Protein AF-A0ABD5DUK4-F1 (afdb_monomer)

pLDDT: mean 93.21, std 4.84, range [73.25, 97.94]

Secondary structure (DSSP, 8-state):
-HHHHHHHHHHHHHHHS-SS---SSHHHHHHHHHHHHHHHHHHHHHHPPPPPPP-

Structure (mmCIF, N/CA/C/O backbone):
data_AF-A0ABD5DUK4-F1
#
_entry.id   AF-A0ABD5DUK4-F1
#
loop_
_atom_site.group_PDB
_atom_site.id
_atom_site.type_symbol
_atom_site.label_atom_id
_atom_site.label_alt_id
_atom_site.label_comp_id
_atom_site.label_asym_id
_atom_site.label_entity_id
_atom_site.label_seq_id
_atom_site.pdbx_PDB_ins_code
_atom_site.Cartn_x
_atom_site.Cartn_y
_atom_site.Cartn_z
_atom_site.occupancy
_atom_site.B_iso_or_equiv
_atom_site.auth_seq_id
_atom_site.auth_comp_id
_atom_site.auth_asym_id
_atom_site.auth_atom_id
_atom_site.pdbx_PDB_model_num
ATOM 1 N N . HIS A 1 1 ? 9.481 -0.239 -19.504 1.00 84.81 1 HIS A N 1
ATOM 2 C CA . HIS A 1 1 ? 8.565 0.822 -19.030 1.00 84.81 1 HIS A CA 1
ATOM 3 C C . HIS A 1 1 ? 7.694 0.364 -17.854 1.00 84.81 1 HIS A C 1
ATOM 5 O O . HIS A 1 1 ? 7.791 0.970 -16.796 1.00 84.81 1 HIS A O 1
ATOM 11 N N . GLN A 1 2 ? 6.934 -0.738 -17.975 1.00 89.69 2 GLN A N 1
ATOM 12 C CA . GLN A 1 2 ? 6.005 -1.205 -16.923 1.00 89.69 2 GLN A CA 1
ATOM 13 C C . GLN A 1 2 ? 6.645 -1.437 -15.547 1.00 89.69 2 GLN A C 1
ATOM 15 O O . GLN A 1 2 ? 6.092 -1.019 -14.535 1.00 89.69 2 GLN A O 1
ATOM 20 N N . ARG A 1 3 ? 7.853 -2.012 -15.506 1.00 93.56 3 ARG A N 1
ATOM 21 C CA . ARG A 1 3 ? 8.573 -2.231 -14.247 1.00 93.56 3 ARG A CA 1
ATOM 22 C C . ARG A 1 3 ? 8.859 -0.943 -13.471 1.00 93.56 3 ARG A C 1
ATOM 24 O O . ARG A 1 3 ? 8.578 -0.879 -12.284 1.00 93.56 3 ARG A O 1
ATOM 31 N N . SER A 1 4 ? 9.337 0.098 -14.149 1.00 95.38 4 SER A N 1
ATOM 32 C CA . SER A 1 4 ? 9.624 1.393 -13.517 1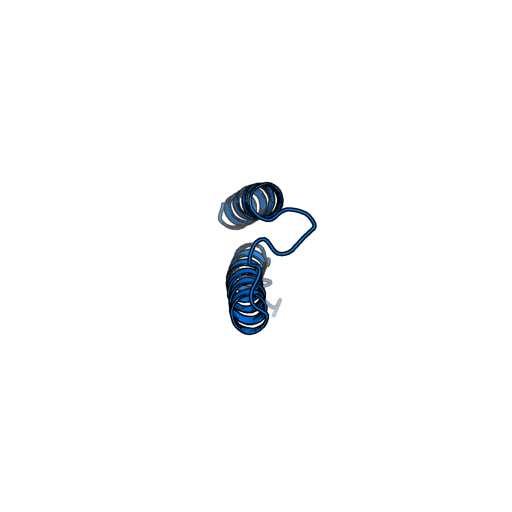.00 95.38 4 SER A CA 1
ATOM 33 C C . SER A 1 4 ? 8.350 2.081 -12.997 1.00 95.38 4 SER A C 1
ATOM 35 O O . SER A 1 4 ? 8.357 2.672 -11.914 1.00 95.38 4 SER A O 1
ATOM 37 N N . ILE A 1 5 ? 7.225 1.939 -13.712 1.00 94.88 5 ILE A N 1
ATOM 38 C CA . ILE A 1 5 ? 5.913 2.403 -13.233 1.00 94.88 5 ILE A CA 1
ATOM 39 C C . ILE A 1 5 ? 5.503 1.633 -11.974 1.00 94.88 5 ILE A C 1
ATOM 41 O O . ILE A 1 5 ? 5.090 2.248 -10.992 1.00 94.88 5 ILE A O 1
ATOM 45 N N . ALA A 1 6 ? 5.634 0.305 -11.986 1.00 96.00 6 ALA A N 1
ATOM 46 C CA . ALA A 1 6 ? 5.283 -0.540 -10.851 1.00 96.00 6 ALA A CA 1
ATOM 47 C C . ALA A 1 6 ? 6.126 -0.218 -9.605 1.00 96.00 6 ALA A C 1
ATOM 49 O O . ALA A 1 6 ? 5.581 -0.120 -8.507 1.00 96.00 6 ALA A O 1
ATOM 50 N N . GLU A 1 7 ? 7.427 0.020 -9.776 1.00 95.75 7 GLU A N 1
ATOM 51 C CA . GLU A 1 7 ? 8.340 0.434 -8.704 1.00 95.75 7 GLU A CA 1
ATOM 52 C C . GLU A 1 7 ? 7.947 1.806 -8.130 1.00 95.75 7 GLU A C 1
ATOM 54 O O . GLU A 1 7 ? 7.830 1.961 -6.911 1.00 95.75 7 GLU A O 1
ATOM 59 N N . THR A 1 8 ? 7.634 2.779 -8.993 1.00 97.06 8 THR A N 1
ATOM 60 C CA . THR A 1 8 ? 7.176 4.114 -8.565 1.00 97.06 8 THR A CA 1
ATOM 61 C C . THR A 1 8 ? 5.831 4.047 -7.833 1.00 97.06 8 THR A C 1
ATOM 63 O O . THR A 1 8 ? 5.638 4.702 -6.806 1.00 97.06 8 THR A O 1
ATOM 66 N N . ALA A 1 9 ? 4.891 3.239 -8.325 1.00 96.12 9 ALA A N 1
ATOM 67 C CA . ALA A 1 9 ? 3.598 3.031 -7.682 1.00 96.12 9 ALA A CA 1
ATOM 68 C C . ALA A 1 9 ? 3.741 2.315 -6.330 1.00 96.12 9 ALA A C 1
ATOM 70 O O . ALA A 1 9 ? 3.073 2.697 -5.371 1.00 96.12 9 ALA A O 1
ATOM 71 N N . MET A 1 10 ? 4.649 1.340 -6.218 1.00 96.56 10 MET A N 1
ATOM 72 C CA . MET A 1 10 ? 4.951 0.653 -4.958 1.00 96.56 10 MET A CA 1
ATOM 73 C C . MET A 1 10 ? 5.552 1.611 -3.924 1.00 96.56 10 MET A C 1
ATOM 75 O O . MET A 1 10 ? 5.179 1.559 -2.753 1.00 96.56 10 MET A O 1
ATOM 79 N N . TYR A 1 11 ? 6.443 2.515 -4.341 1.00 95.50 11 TYR A N 1
ATOM 80 C CA . TYR A 1 11 ? 6.970 3.556 -3.457 1.00 95.50 11 TYR A CA 1
ATOM 81 C C . TYR A 1 11 ? 5.847 4.445 -2.903 1.00 95.50 11 TYR A C 1
ATOM 83 O O . TYR A 1 11 ? 5.740 4.612 -1.691 1.00 95.50 11 TYR A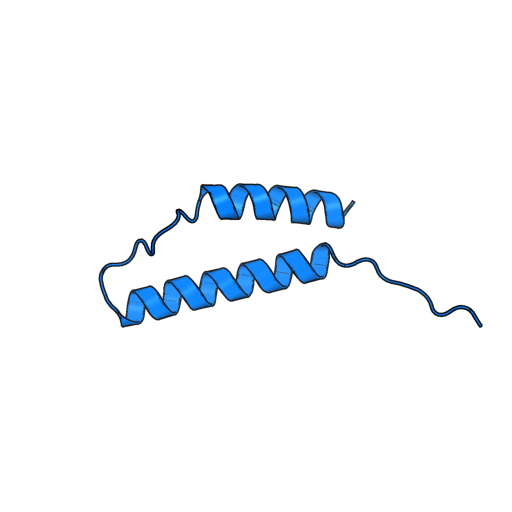 O 1
ATOM 91 N N . ARG A 1 12 ? 4.949 4.939 -3.768 1.00 95.75 12 ARG A N 1
ATOM 92 C CA . ARG A 1 12 ? 3.787 5.743 -3.342 1.00 95.75 12 ARG A CA 1
ATOM 93 C C . ARG A 1 12 ? 2.840 4.963 -2.434 1.00 95.75 12 ARG A C 1
ATOM 95 O O . ARG A 1 12 ? 2.391 5.503 -1.431 1.00 95.75 12 ARG A O 1
ATOM 102 N N . PHE A 1 13 ? 2.574 3.696 -2.750 1.00 94.50 13 PHE A N 1
ATOM 103 C CA . PHE A 1 13 ? 1.758 2.818 -1.914 1.00 94.50 13 PHE A CA 1
ATOM 104 C C . PHE A 1 13 ? 2.327 2.721 -0.493 1.00 94.50 13 PHE A C 1
ATOM 106 O O . PHE A 1 13 ? 1.595 2.951 0.459 1.00 94.50 13 PHE A O 1
ATOM 113 N N . LYS A 1 14 ? 3.638 2.505 -0.335 1.00 92.06 14 LYS A N 1
ATOM 114 C CA . LYS A 1 14 ? 4.300 2.473 0.984 1.00 92.06 14 LYS A CA 1
ATOM 115 C C . LYS A 1 14 ? 4.291 3.808 1.735 1.00 92.06 14 LYS A C 1
ATOM 117 O O . LYS A 1 14 ? 4.481 3.816 2.941 1.00 92.06 14 LYS A O 1
ATOM 122 N N . GLN A 1 15 ? 4.160 4.936 1.038 1.00 92.75 15 GLN A N 1
ATOM 123 C CA . GLN A 1 15 ? 4.026 6.246 1.685 1.00 92.75 15 GLN A CA 1
ATOM 124 C C . GLN A 1 15 ? 2.589 6.504 2.149 1.00 92.75 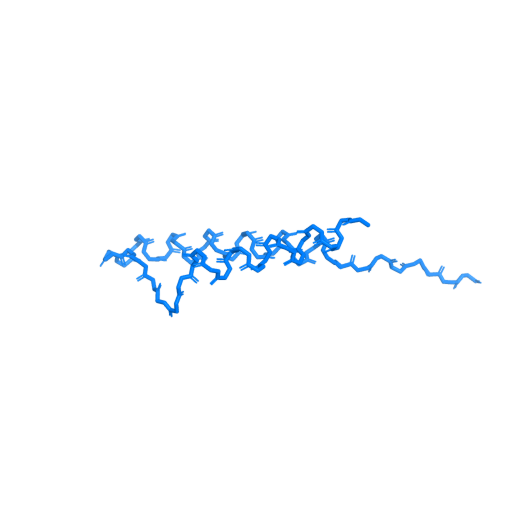15 GLN A C 1
ATOM 126 O O . GLN A 1 15 ? 2.385 7.121 3.188 1.00 92.75 15 GLN A O 1
ATOM 131 N N . LEU A 1 16 ? 1.600 6.032 1.385 1.00 91.12 16 LEU A N 1
ATOM 132 C CA . LEU A 1 16 ? 0.182 6.154 1.731 1.00 91.12 16 LEU A CA 1
ATOM 133 C C . LEU A 1 16 ? -0.213 5.198 2.856 1.00 91.12 16 LEU A C 1
ATOM 135 O O . LEU A 1 16 ? -0.945 5.578 3.765 1.00 91.12 16 LEU A O 1
ATOM 139 N N . ILE A 1 17 ? 0.259 3.955 2.775 1.00 87.94 17 ILE A N 1
ATOM 140 C CA . ILE A 1 17 ? 0.004 2.934 3.781 1.00 87.94 17 ILE A CA 1
ATOM 141 C C . ILE A 1 17 ? 1.146 3.007 4.792 1.00 87.94 17 ILE A C 1
ATOM 143 O O . ILE A 1 17 ? 2.264 2.579 4.512 1.00 87.94 17 ILE A O 1
ATOM 147 N N . GLY A 1 18 ? 0.868 3.615 5.944 1.00 83.38 18 GLY A N 1
ATOM 148 C CA . GLY A 1 18 ? 1.818 3.710 7.048 1.00 83.38 18 GLY A CA 1
ATOM 149 C C . GLY A 1 18 ? 2.161 2.342 7.664 1.00 83.38 18 GLY A C 1
ATOM 150 O O . GLY A 1 18 ? 1.682 1.302 7.213 1.00 83.38 18 GLY A O 1
ATOM 151 N N . PRO A 1 19 ? 2.965 2.314 8.741 1.00 86.88 19 PRO A N 1
ATOM 152 C CA . PRO A 1 19 ? 3.360 1.067 9.404 1.00 86.88 19 PRO A CA 1
ATOM 153 C C . PRO A 1 19 ? 2.212 0.365 10.151 1.00 86.88 19 PRO A C 1
ATOM 155 O O . PRO A 1 19 ? 2.406 -0.725 10.685 1.00 86.88 19 PRO A O 1
ATOM 158 N N . THR A 1 20 ? 1.030 0.981 10.222 1.00 91.44 20 THR A N 1
ATOM 159 C CA . THR A 1 20 ? -0.124 0.506 10.991 1.00 91.44 20 THR A CA 1
ATOM 160 C C . THR A 1 20 ? -1.400 0.555 10.161 1.00 91.44 20 THR A C 1
ATOM 162 O O . THR A 1 20 ? -1.523 1.372 9.250 1.00 91.44 20 THR A O 1
ATOM 165 N N . LEU A 1 21 ? -2.383 -0.267 10.534 1.00 94.38 21 LEU A N 1
ATOM 166 C CA . LEU A 1 21 ? -3.733 -0.198 9.974 1.00 94.38 21 LEU A CA 1
ATOM 167 C C . LEU A 1 21 ? -4.430 1.075 10.453 1.00 94.38 21 LEU A C 1
ATOM 169 O O . LEU A 1 21 ? -4.350 1.433 11.631 1.00 94.38 21 LEU A O 1
ATOM 173 N N . SER A 1 22 ? -5.091 1.765 9.532 1.00 92.31 22 SER A N 1
ATOM 174 C CA . SER A 1 22 ? -5.747 3.045 9.800 1.00 92.31 22 SER A CA 1
ATOM 175 C C . SER A 1 22 ? -7.160 2.878 10.360 1.00 92.31 22 SER A C 1
ATOM 177 O O . SER A 1 22 ? -7.651 3.743 11.093 1.00 92.31 22 SER A O 1
ATOM 179 N N . LEU A 1 23 ? -7.822 1.760 10.047 1.00 94.94 23 LEU A N 1
ATOM 180 C CA . LEU A 1 23 ? -9.205 1.513 10.444 1.00 94.94 23 LEU A CA 1
ATOM 181 C C . LEU A 1 23 ? -9.294 0.935 11.864 1.00 94.94 23 LEU A C 1
ATOM 183 O O . LEU A 1 23 ? -8.467 0.138 12.299 1.00 94.94 23 LEU A O 1
ATOM 187 N N . ARG A 1 24 ? -10.326 1.345 12.614 1.00 94.56 24 ARG A N 1
ATOM 188 C CA . ARG A 1 24 ? -10.487 0.994 14.042 1.00 94.56 24 ARG A CA 1
ATOM 189 C C . ARG A 1 24 ? -11.318 -0.265 14.300 1.00 94.56 24 ARG A C 1
ATOM 191 O O . ARG A 1 24 ? -11.244 -0.830 15.383 1.00 94.56 24 ARG A O 1
ATOM 198 N N . ASN A 1 25 ? -12.137 -0.683 13.338 1.00 97.62 25 ASN A N 1
ATOM 199 C CA . ASN A 1 25 ? -12.956 -1.889 13.449 1.00 97.62 25 ASN A CA 1
ATOM 200 C C . ASN A 1 25 ? -12.201 -3.090 12.866 1.00 97.62 25 ASN A C 1
ATOM 202 O O . ASN A 1 25 ? -11.638 -2.979 11.782 1.00 97.62 25 ASN A O 1
ATOM 206 N N . TYR A 1 26 ? -12.245 -4.238 13.544 1.00 97.19 26 TYR A N 1
ATOM 207 C CA . TYR A 1 26 ? -11.550 -5.453 13.107 1.00 97.19 26 TYR A CA 1
ATOM 208 C C . TYR A 1 26 ? -11.903 -5.877 11.671 1.00 97.19 26 TYR A C 1
ATOM 210 O O . TYR A 1 26 ? -11.017 -6.090 10.850 1.00 97.19 26 TYR A O 1
ATOM 218 N N . ASN A 1 27 ? -13.188 -5.939 11.317 1.00 97.94 27 ASN A N 1
ATOM 219 C CA . ASN A 1 27 ? -13.589 -6.329 9.962 1.00 97.94 27 ASN A CA 1
ATOM 220 C C . ASN A 1 27 ? -13.149 -5.291 8.921 1.00 97.94 27 ASN A C 1
ATOM 222 O O . ASN A 1 27 ? -12.789 -5.642 7.798 1.00 97.94 27 ASN A O 1
ATOM 226 N N . ALA A 1 28 ? -13.128 -4.013 9.302 1.00 97.44 28 ALA A N 1
ATOM 227 C CA . ALA A 1 28 ? -12.608 -2.955 8.448 1.00 97.44 28 ALA A CA 1
ATOM 228 C C . ALA A 1 28 ? -11.089 -3.106 8.229 1.00 97.44 28 ALA A C 1
ATOM 230 O O . ALA A 1 28 ? -10.627 -3.004 7.097 1.00 97.44 28 ALA A O 1
ATOM 231 N N . GLN A 1 29 ? -10.332 -3.448 9.275 1.00 96.75 29 GLN A N 1
ATOM 232 C CA . GLN A 1 29 ? -8.903 -3.772 9.190 1.00 96.75 29 GLN A CA 1
ATOM 233 C C . GLN A 1 29 ? -8.634 -4.962 8.264 1.00 96.75 29 GLN A C 1
ATOM 235 O O . GLN A 1 29 ? -7.739 -4.897 7.424 1.00 96.75 29 GLN A O 1
ATOM 240 N N . VAL A 1 30 ? -9.438 -6.026 8.359 1.00 97.81 30 VAL A N 1
ATOM 241 C CA . VAL A 1 30 ? -9.358 -7.162 7.426 1.00 97.81 30 VAL A CA 1
ATOM 242 C C . VAL A 1 30 ? -9.547 -6.682 5.982 1.00 97.81 30 VAL A C 1
ATOM 244 O O . VAL A 1 30 ? -8.767 -7.049 5.103 1.00 97.81 30 VAL A O 1
ATOM 247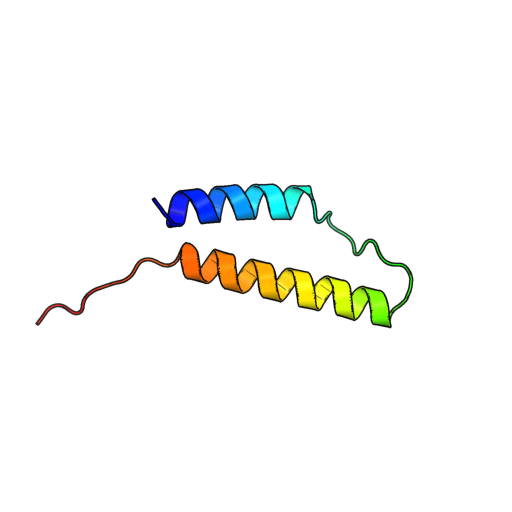 N N . GLY A 1 31 ? -10.527 -5.807 5.735 1.00 97.50 31 GLY A N 1
ATOM 248 C CA . GLY A 1 31 ? -10.748 -5.19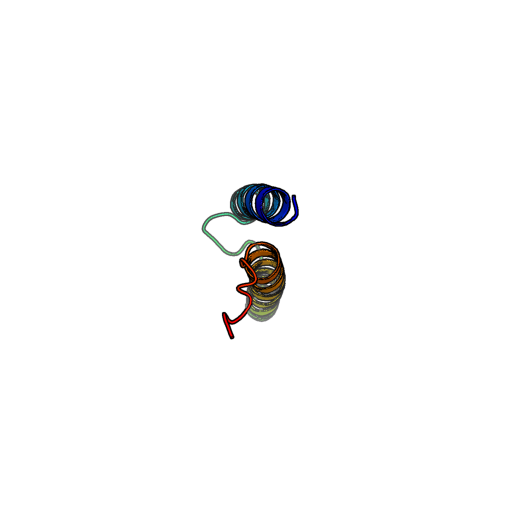6 4.421 1.00 97.50 31 GLY A CA 1
ATOM 249 C C . GLY A 1 31 ? -9.566 -4.355 3.921 1.00 97.50 31 GLY A C 1
ATOM 250 O O . GLY A 1 31 ? -9.168 -4.490 2.763 1.00 97.50 31 GLY A O 1
ATOM 251 N N . GLU A 1 32 ? -8.974 -3.532 4.789 1.00 96.12 32 GLU A N 1
ATOM 252 C CA . GLU A 1 32 ? -7.791 -2.710 4.492 1.00 96.12 32 GLU A CA 1
ATOM 253 C C . GLU A 1 32 ? -6.593 -3.576 4.072 1.00 96.12 32 GLU A C 1
ATOM 255 O O . GLU A 1 32 ? -5.980 -3.328 3.029 1.00 96.12 32 GLU A O 1
ATOM 260 N N . ILE A 1 33 ? -6.318 -4.650 4.821 1.00 95.81 33 ILE A N 1
ATOM 261 C CA . ILE A 1 33 ? -5.241 -5.600 4.506 1.00 95.81 33 ILE A CA 1
ATOM 262 C C . ILE A 1 33 ? -5.495 -6.271 3.154 1.00 95.81 33 ILE A C 1
ATOM 264 O O . ILE A 1 33 ? -4.602 -6.306 2.305 1.00 95.81 33 ILE A O 1
ATOM 268 N N . LEU A 1 34 ? -6.707 -6.788 2.924 1.00 97.50 34 LEU A N 1
ATOM 269 C CA . LEU A 1 34 ? -7.052 -7.480 1.678 1.00 97.50 34 LEU A CA 1
ATOM 270 C C . LEU A 1 34 ? -6.911 -6.561 0.457 1.00 97.50 34 LEU A C 1
ATOM 272 O O . LEU A 1 34 ? -6.382 -6.980 -0.578 1.00 97.50 34 LEU A O 1
ATOM 276 N N . ALA A 1 35 ? -7.335 -5.301 0.577 1.00 95.62 35 ALA A N 1
ATOM 277 C CA . ALA A 1 35 ? -7.150 -4.302 -0.470 1.00 95.62 35 ALA A CA 1
ATOM 278 C C . ALA A 1 35 ? -5.659 -4.034 -0.734 1.00 95.62 35 ALA A C 1
ATOM 280 O O . ALA A 1 35 ? -5.230 -4.048 -1.893 1.00 95.62 35 ALA A O 1
ATOM 281 N N . GLY A 1 36 ? -4.858 -3.869 0.324 1.00 95.38 36 GLY A N 1
ATOM 282 C CA . GLY A 1 36 ? -3.411 -3.680 0.222 1.00 95.38 36 GLY A CA 1
ATOM 283 C C . GLY A 1 36 ? -2.713 -4.846 -0.480 1.00 95.38 36 GLY A C 1
ATOM 284 O O . GLY A 1 36 ? -1.959 -4.635 -1.431 1.00 95.38 36 GLY A O 1
ATOM 285 N N . VAL A 1 37 ? -3.026 -6.085 -0.089 1.00 95.88 37 VAL A N 1
ATOM 286 C CA . VAL A 1 37 ? -2.496 -7.302 -0.730 1.00 95.88 37 VAL A CA 1
ATOM 287 C C . VAL A 1 37 ? -2.867 -7.355 -2.211 1.00 95.88 37 VAL A C 1
ATOM 289 O O . VAL A 1 37 ? -2.014 -7.641 -3.054 1.00 95.88 37 VAL A O 1
ATOM 292 N N . LYS A 1 38 ? -4.113 -7.022 -2.563 1.00 97.38 38 LYS A N 1
ATOM 293 C CA . LYS A 1 38 ? -4.567 -7.009 -3.961 1.00 97.38 38 LYS A CA 1
ATOM 294 C C . LYS A 1 38 ? -3.792 -5.999 -4.812 1.00 97.38 38 LYS A C 1
ATOM 296 O O . LYS A 1 38 ? -3.409 -6.321 -5.939 1.00 97.38 38 LYS A O 1
ATOM 301 N N . VAL A 1 39 ? -3.534 -4.803 -4.279 1.00 95.62 39 VAL A N 1
ATOM 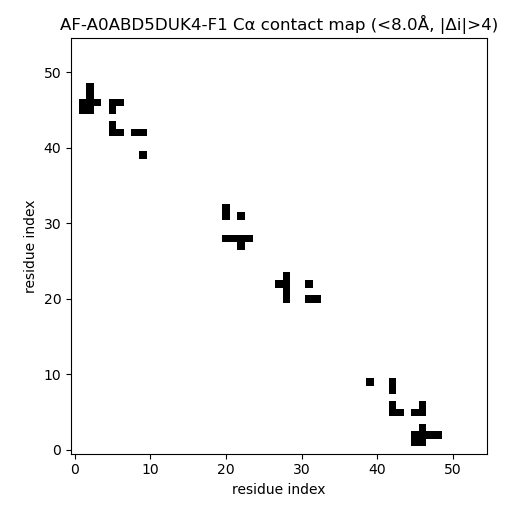302 C CA . VAL A 1 39 ? -2.709 -3.786 -4.951 1.00 95.62 39 VAL A CA 1
ATOM 303 C C . VAL A 1 39 ? -1.271 -4.280 -5.105 1.00 95.62 39 VAL A C 1
ATOM 305 O O . VAL A 1 39 ? -0.734 -4.244 -6.213 1.00 95.62 39 VAL A O 1
ATOM 308 N N . MET A 1 40 ? -0.666 -4.805 -4.036 1.00 95.69 40 MET A N 1
ATOM 309 C CA . MET A 1 40 ? 0.713 -5.299 -4.063 1.00 95.69 40 MET A CA 1
ATOM 310 C C . MET A 1 40 ? 0.910 -6.422 -5.084 1.00 95.69 40 MET A C 1
ATOM 312 O O . MET A 1 40 ? 1.839 -6.346 -5.886 1.00 95.69 40 MET A O 1
ATOM 316 N N . ASN A 1 41 ? 0.012 -7.409 -5.129 1.00 96.75 41 ASN A N 1
ATOM 317 C CA . ASN A 1 41 ? 0.092 -8.512 -6.092 1.00 96.75 41 ASN A CA 1
ATOM 318 C C . ASN A 1 41 ? 0.067 -8.012 -7.542 1.00 96.75 41 ASN A C 1
ATOM 320 O O . ASN A 1 41 ? 0.836 -8.487 -8.379 1.00 96.75 41 ASN A O 1
ATOM 324 N N . LYS A 1 42 ? -0.766 -7.005 -7.839 1.00 95.50 42 LYS A N 1
ATOM 325 C CA . LYS A 1 42 ? -0.811 -6.390 -9.170 1.00 95.50 42 LYS A CA 1
ATOM 326 C C . LYS A 1 42 ? 0.503 -5.690 -9.516 1.00 95.50 42 LYS A C 1
ATOM 328 O O . LYS A 1 42 ? 1.011 -5.867 -10.620 1.00 95.50 42 LYS A O 1
ATOM 333 N N . LEU A 1 43 ? 1.062 -4.915 -8.586 1.00 95.81 43 LEU A N 1
ATOM 334 C CA . LEU A 1 43 ? 2.324 -4.201 -8.800 1.00 95.81 43 LEU A CA 1
ATOM 335 C C . LEU A 1 43 ? 3.505 -5.161 -8.982 1.00 95.81 43 LEU A C 1
ATOM 337 O O . LEU A 1 43 ? 4.308 -4.970 -9.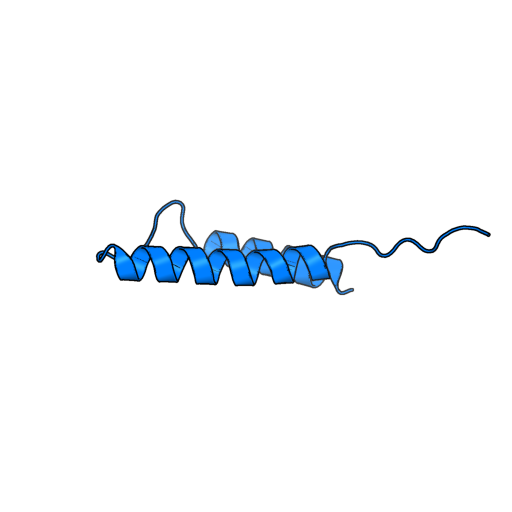892 1.00 95.81 43 LEU A O 1
ATOM 341 N N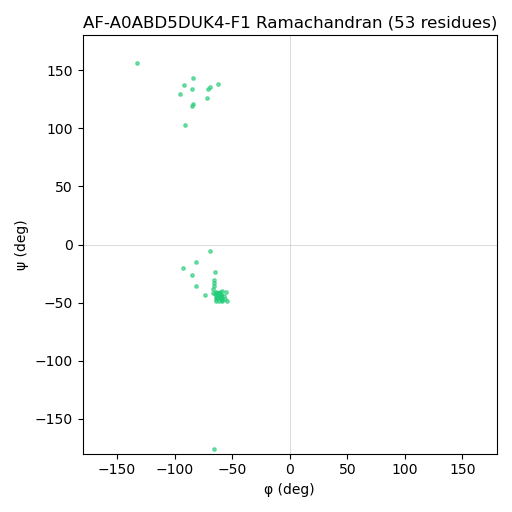 . ILE A 1 44 ? 3.582 -6.222 -8.175 1.00 95.69 44 ILE A N 1
ATOM 342 C CA . ILE A 1 44 ? 4.616 -7.258 -8.303 1.00 95.69 44 ILE A CA 1
ATOM 343 C C . ILE A 1 44 ? 4.523 -7.937 -9.672 1.00 95.69 44 ILE A C 1
ATOM 345 O O . ILE A 1 44 ? 5.540 -8.075 -10.350 1.00 95.69 44 ILE A O 1
ATOM 349 N N . GLY A 1 45 ? 3.313 -8.292 -10.114 1.00 95.62 45 GLY A N 1
ATOM 350 C CA . GLY A 1 45 ? 3.095 -8.874 -11.440 1.00 95.62 45 GLY A CA 1
ATOM 351 C C . GLY A 1 45 ? 3.550 -7.953 -12.576 1.00 95.62 45 GLY A C 1
ATOM 352 O O . GLY A 1 45 ? 4.238 -8.399 -13.487 1.00 95.62 45 GLY A O 1
ATOM 353 N N . LEU A 1 46 ? 3.244 -6.654 -12.495 1.00 94.19 46 LEU A N 1
ATOM 354 C CA . LEU A 1 46 ? 3.687 -5.659 -13.485 1.00 94.19 46 LEU A CA 1
ATOM 355 C C . LEU A 1 46 ? 5.211 -5.451 -13.499 1.00 94.19 46 LEU A C 1
ATOM 357 O O . LEU A 1 46 ? 5.780 -5.102 -14.535 1.00 94.19 46 LEU A O 1
ATOM 361 N N . GLY A 1 47 ? 5.867 -5.628 -12.352 1.00 93.00 47 GLY A N 1
ATOM 362 C CA . GLY A 1 47 ? 7.318 -5.514 -12.210 1.00 93.00 47 GLY A CA 1
ATOM 363 C C . GLY A 1 47 ? 8.094 -6.763 -12.628 1.00 93.00 47 GLY A C 1
ATOM 364 O O . GLY A 1 47 ? 9.314 -6.687 -12.810 1.00 93.00 47 GLY A O 1
ATOM 365 N N . MET A 1 48 ? 7.416 -7.902 -12.782 1.00 94.44 48 MET A N 1
ATOM 366 C CA . MET A 1 48 ? 8.057 -9.183 -13.053 1.00 94.44 48 MET A CA 1
ATOM 367 C C . MET A 1 48 ? 8.611 -9.227 -14.489 1.00 94.44 48 MET A C 1
ATOM 369 O O . MET A 1 48 ? 7.877 -8.969 -15.445 1.00 94.44 48 MET A O 1
ATOM 373 N N . PRO A 1 49 ? 9.904 -9.544 -14.684 1.00 88.81 49 PRO A N 1
ATOM 374 C CA . PRO A 1 49 ? 10.457 -9.715 -16.020 1.00 88.81 49 PRO A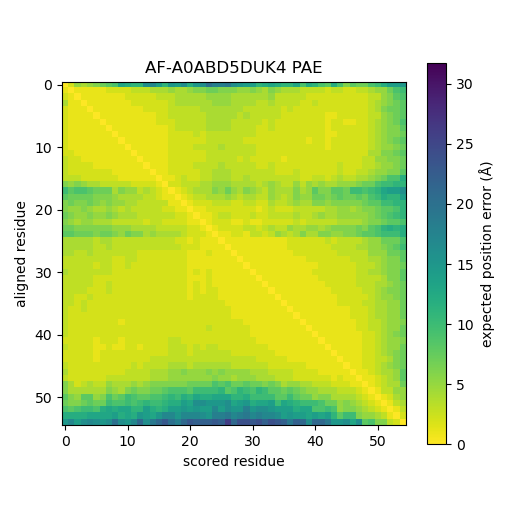 CA 1
ATOM 375 C C . PRO A 1 49 ? 9.919 -11.000 -16.660 1.00 88.81 49 PRO A C 1
ATOM 377 O O . PRO A 1 49 ? 9.944 -12.065 -16.045 1.00 88.81 49 PRO A O 1
ATOM 380 N N . VAL A 1 50 ? 9.493 -10.915 -17.920 1.00 88.12 50 VAL A N 1
ATOM 381 C CA . VAL A 1 50 ? 9.139 -12.093 -18.720 1.00 88.12 50 VAL A CA 1
ATOM 382 C C . VAL A 1 50 ? 10.419 -12.663 -19.322 1.00 88.12 50 VAL A C 1
ATOM 384 O O . VAL A 1 50 ? 11.126 -11.969 -20.051 1.00 88.12 50 VAL A O 1
ATOM 387 N N . ARG A 1 51 ? 10.728 -13.923 -19.010 1.00 86.25 51 ARG A N 1
ATOM 388 C CA . ARG A 1 51 ? 11.806 -14.671 -19.666 1.00 86.25 51 ARG A CA 1
ATOM 389 C C . ARG A 1 51 ? 11.210 -15.501 -20.793 1.00 86.25 51 ARG A C 1
ATOM 391 O O . ARG A 1 51 ? 10.242 -16.221 -20.565 1.00 86.25 51 ARG A O 1
ATOM 398 N N . GLN A 1 52 ? 11.789 -15.404 -21.983 1.00 85.44 52 GLN A N 1
ATOM 399 C CA . GLN A 1 52 ? 11.489 -16.341 -23.060 1.00 85.44 52 GLN A CA 1
ATOM 400 C C . GLN A 1 52 ? 12.381 -17.578 -22.887 1.00 85.44 52 GLN A C 1
ATOM 402 O O . GLN A 1 52 ? 13.572 -17.409 -22.607 1.00 85.44 52 GLN A O 1
ATOM 407 N N . PRO A 1 53 ? 11.831 -18.801 -22.990 1.00 83.69 53 PRO A N 1
ATOM 408 C CA . PRO A 1 53 ? 12.651 -20.002 -23.024 1.00 83.69 53 PRO A CA 1
ATOM 409 C C . PRO A 1 53 ? 13.552 -19.955 -24.262 1.00 83.69 53 PRO A C 1
ATOM 411 O O . PRO A 1 53 ? 13.122 -19.538 -25.337 1.00 83.69 53 PRO A O 1
ATOM 414 N N . VAL A 1 54 ? 14.813 -20.342 -24.085 1.00 85.31 54 VAL A N 1
ATOM 415 C CA . VAL A 1 54 ? 15.751 -20.512 -25.195 1.00 85.31 54 VAL A CA 1
ATOM 416 C C . VAL A 1 54 ? 15.528 -21.923 -25.733 1.00 85.31 54 VAL A C 1
ATOM 418 O O . VAL A 1 54 ? 15.646 -22.876 -24.963 1.00 85.31 54 VAL A O 1
ATOM 421 N N . ASN A 1 55 ? 15.135 -22.027 -27.004 1.00 73.25 55 ASN A N 1
ATOM 422 C CA . ASN A 1 55 ? 15.026 -23.299 -27.725 1.00 73.25 55 ASN A CA 1
ATOM 423 C C . ASN A 1 55 ? 16.403 -23.800 -28.159 1.00 73.25 55 ASN A C 1
ATOM 425 O O . ASN A 1 55 ? 17.235 -22.940 -28.532 1.00 73.25 55 ASN A O 1
#

Nearest PDB structures (foldseek):
  3lph-assembly1_A  TM=6.134E-01  e=9.276E+00  Human immunodeficiency virus type 1 (HXB3 ISOLATE)
  2oig-assembly1_C  TM=4.735E-01  e=8.675E+00  Mus musculus

Foldseek 3Di:
DQQVVLVVVVVVLDVVDDPDQPDDDPVVSVVVVVVSVVSNVVSVVSNDDDDDDDD

Solvent-accessible surface area (backbone atoms only — not comparable to full-atom values): 3354 Å² total; per-residue (Å²): 111,59,38,63,52,25,53,54,49,49,55,52,48,59,68,72,50,58,102,61,80,88,56,90,48,71,71,52,34,53,50,52,50,52,52,51,51,55,52,48,54,52,33,52,57,49,44,53,81,86,79,78,84,85,131

Radius of gyration: 14.93 Å; Cα contacts (8 Å, |Δi|>4): 24; chains: 1; bounding box: 29×30×42 Å

Organism: Acinetobacter baumannii (NCBI:txid470)

Mean predicted aligned error: 3.88 Å

Sequence (55 aa):
HQRSIAETAMYRFKQLIGPTLSLRNYNAQVGEILAGVKVMNKLIGLGMPVRQPVN